Protein AF-A0A7S0SRU9-F1 (afdb_monomer)

Structure (mmCIF, N/CA/C/O backbone):
data_AF-A0A7S0SRU9-F1
#
_entry.id   AF-A0A7S0SRU9-F1
#
loop_
_atom_site.group_PDB
_atom_site.id
_atom_site.type_symbol
_atom_site.label_atom_id
_atom_site.label_alt_id
_atom_site.label_comp_id
_atom_site.label_asym_id
_atom_site.label_entity_id
_atom_site.label_seq_id
_atom_site.pdbx_PDB_ins_code
_atom_site.Cartn_x
_atom_site.Cartn_y
_atom_site.Cartn_z
_atom_site.occupancy
_atom_site.B_iso_or_equiv
_atom_site.auth_seq_id
_atom_site.auth_comp_id
_atom_site.auth_asym_id
_atom_site.auth_atom_id
_atom_site.pdbx_PDB_model_num
ATOM 1 N N . ASN A 1 1 ? -32.291 -2.718 -6.751 1.00 39.50 1 ASN A N 1
ATOM 2 C CA . ASN A 1 1 ? -31.184 -1.977 -6.103 1.00 39.50 1 ASN A CA 1
ATOM 3 C C . ASN A 1 1 ? -30.994 -2.467 -4.678 1.00 39.50 1 ASN A C 1
ATOM 5 O O . ASN A 1 1 ? -31.572 -1.901 -3.759 1.00 39.50 1 ASN A O 1
ATOM 9 N N . LYS A 1 2 ? -30.262 -3.577 -4.497 1.00 42.28 2 LYS A N 1
ATOM 10 C CA . LYS A 1 2 ? -29.943 -4.114 -3.167 1.00 42.28 2 LYS A CA 1
ATOM 11 C C . LYS A 1 2 ? -29.110 -3.067 -2.430 1.00 42.28 2 LYS A C 1
ATOM 13 O O . LYS A 1 2 ? -27.997 -2.770 -2.855 1.00 42.28 2 LYS A O 1
ATOM 18 N N . GLN A 1 3 ? -29.677 -2.486 -1.377 1.00 48.41 3 GLN A N 1
ATOM 19 C CA . GLN A 1 3 ? -28.935 -1.672 -0.425 1.00 48.41 3 GLN A CA 1
ATOM 20 C C . GLN A 1 3 ? -27.746 -2.508 0.049 1.00 48.41 3 GLN A C 1
ATOM 22 O O . GLN A 1 3 ? -27.929 -3.594 0.598 1.00 48.41 3 GLN A O 1
ATOM 27 N N . ILE A 1 4 ? -26.535 -2.036 -0.245 1.00 63.38 4 ILE A N 1
ATOM 28 C CA . ILE A 1 4 ? -25.295 -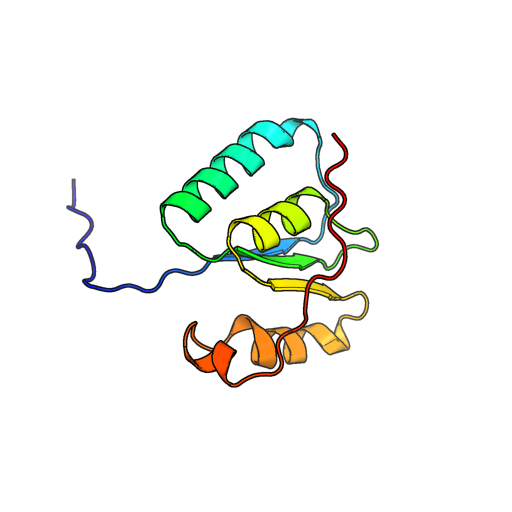2.609 0.269 1.00 63.38 4 ILE A CA 1
ATOM 29 C C . ILE A 1 4 ? -25.444 -2.588 1.789 1.00 63.38 4 ILE A C 1
ATOM 31 O O . ILE A 1 4 ? -25.452 -1.513 2.390 1.00 63.38 4 ILE A O 1
ATOM 35 N N . GLN A 1 5 ? -25.658 -3.759 2.394 1.00 56.12 5 GLN A N 1
ATOM 36 C CA . GLN A 1 5 ? -25.722 -3.906 3.841 1.00 56.12 5 GLN A CA 1
ATOM 37 C C . GLN A 1 5 ? -24.405 -3.367 4.395 1.00 56.12 5 GLN A C 1
ATOM 39 O O . GLN A 1 5 ? -23.346 -3.964 4.202 1.00 56.12 5 GLN A O 1
ATOM 44 N N . ARG A 1 6 ? -24.456 -2.185 5.015 1.00 52.78 6 ARG A N 1
ATOM 45 C CA . ARG A 1 6 ? -23.307 -1.604 5.703 1.00 52.78 6 ARG A CA 1
ATOM 46 C C . ARG A 1 6 ? -22.989 -2.522 6.871 1.00 52.78 6 ARG A C 1
ATOM 48 O O . ARG A 1 6 ? -23.675 -2.471 7.885 1.00 52.78 6 ARG A O 1
ATOM 55 N N . ILE A 1 7 ? -21.978 -3.372 6.705 1.00 63.50 7 ILE A N 1
ATOM 56 C CA . ILE A 1 7 ? -21.432 -4.173 7.798 1.00 63.50 7 ILE A CA 1
ATOM 57 C C . ILE A 1 7 ? -20.920 -3.169 8.840 1.00 63.50 7 ILE A C 1
ATOM 59 O O . ILE A 1 7 ? -20.011 -2.390 8.525 1.00 63.50 7 ILE A O 1
ATOM 63 N N . PRO A 1 8 ? -21.511 -3.110 10.045 1.00 58.25 8 PRO A N 1
ATOM 64 C CA . PRO A 1 8 ? -21.060 -2.169 11.055 1.00 58.25 8 PRO A CA 1
ATOM 65 C C . PRO A 1 8 ? -19.612 -2.516 11.440 1.00 58.25 8 PRO A C 1
ATOM 67 O O . PRO A 1 8 ? -19.308 -3.660 11.765 1.00 58.25 8 PRO A O 1
ATOM 70 N N . ASN A 1 9 ? -18.720 -1.520 11.382 1.00 70.62 9 ASN A N 1
ATOM 71 C CA . ASN A 1 9 ? -17.296 -1.605 11.746 1.00 70.62 9 ASN A CA 1
ATOM 72 C C . ASN A 1 9 ? -16.368 -2.478 10.868 1.00 70.62 9 ASN A C 1
ATOM 74 O O . ASN A 1 9 ? -15.374 -3.010 11.369 1.00 70.62 9 ASN A O 1
ATOM 78 N N . LEU A 1 10 ? -16.596 -2.574 9.551 1.00 77.38 10 LEU A N 1
ATOM 79 C CA . LEU A 1 10 ? -15.594 -3.179 8.658 1.00 77.38 10 LEU A CA 1
ATOM 80 C C . LEU A 1 10 ? -14.303 -2.336 8.611 1.00 77.38 10 LEU A C 1
ATOM 82 O O . LEU A 1 10 ? -14.258 -1.273 7.991 1.00 77.38 10 LEU A O 1
ATOM 86 N N . GLN A 1 11 ? -13.227 -2.843 9.216 1.00 82.69 11 GLN A N 1
ATOM 87 C CA . GLN A 1 11 ? -11.885 -2.280 9.062 1.00 82.69 11 GLN A CA 1
ATOM 88 C C . GLN A 1 11 ? -11.321 -2.676 7.695 1.00 82.69 11 GLN A C 1
ATOM 90 O O . GLN A 1 11 ? -10.733 -3.743 7.536 1.00 82.69 11 GLN A O 1
ATOM 95 N N . SER A 1 12 ? -11.545 -1.817 6.702 1.00 88.50 12 SER A N 1
ATOM 96 C CA . SER A 1 12 ? -11.110 -2.061 5.327 1.00 88.50 12 SER A CA 1
ATOM 97 C C . SER A 1 12 ? -9.630 -1.731 5.141 1.00 88.50 12 SER A C 1
ATOM 99 O O . SER A 1 12 ? -9.116 -0.761 5.704 1.00 88.50 12 SER A O 1
ATOM 101 N N . ARG A 1 13 ? -8.952 -2.532 4.319 1.00 91.25 13 ARG A N 1
ATOM 102 C CA . ARG A 1 13 ? -7.567 -2.325 3.898 1.00 91.25 13 ARG A CA 1
ATOM 103 C C . ARG A 1 13 ? -7.402 -2.790 2.459 1.00 91.25 13 ARG A C 1
ATOM 105 O O . ARG A 1 13 ? -8.036 -3.763 2.056 1.00 91.25 13 ARG A O 1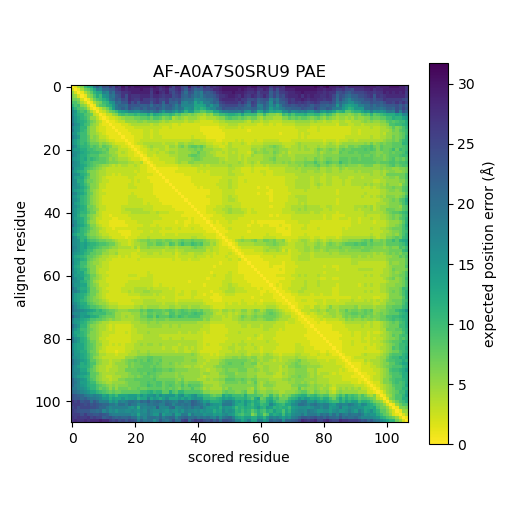
ATOM 112 N N . ILE A 1 14 ? -6.546 -2.108 1.713 1.00 94.44 14 ILE A N 1
ATOM 113 C CA . ILE A 1 14 ? -6.202 -2.458 0.340 1.00 94.44 14 ILE A CA 1
ATOM 114 C C . ILE A 1 14 ? -4.727 -2.852 0.306 1.00 94.44 14 ILE A C 1
ATOM 116 O O . ILE A 1 14 ? -3.883 -2.118 0.809 1.00 94.44 14 ILE A O 1
ATOM 120 N N . LEU A 1 15 ? -4.429 -4.004 -0.292 1.00 94.50 15 LEU A N 1
ATOM 121 C CA . LEU A 1 15 ? -3.077 -4.395 -0.681 1.00 94.50 15 LEU A CA 1
ATOM 122 C C . LEU A 1 15 ? -2.965 -4.279 -2.201 1.00 94.50 15 LEU A C 1
ATOM 124 O O . LEU A 1 15 ? -3.709 -4.940 -2.925 1.00 94.50 15 LEU A O 1
ATOM 128 N N . VAL A 1 16 ? -2.026 -3.468 -2.672 1.00 94.56 16 VAL A N 1
ATOM 129 C CA . VAL A 1 16 ? -1.671 -3.346 -4.084 1.00 94.56 16 VAL A CA 1
ATOM 130 C C . VAL A 1 16 ? -0.380 -4.110 -4.331 1.00 94.56 16 VAL A C 1
ATOM 132 O O . VAL A 1 16 ? 0.646 -3.824 -3.719 1.00 94.56 16 VAL A O 1
ATOM 135 N N . ILE A 1 17 ? -0.422 -5.075 -5.246 1.00 93.69 17 ILE A N 1
ATOM 136 C CA . ILE A 1 17 ? 0.768 -5.783 -5.720 1.00 93.69 17 ILE A CA 1
ATOM 137 C C . ILE A 1 17 ? 1.077 -5.264 -7.117 1.00 93.69 17 ILE A C 1
ATOM 139 O O . ILE A 1 17 ? 0.305 -5.472 -8.052 1.00 93.69 17 ILE A O 1
ATOM 143 N N . GLN A 1 18 ? 2.204 -4.579 -7.256 1.00 92.38 18 GLN A N 1
ATOM 144 C CA . GLN A 1 18 ? 2.611 -3.960 -8.505 1.00 92.38 18 GLN A CA 1
ATOM 145 C C . GLN A 1 18 ? 3.777 -4.725 -9.126 1.00 92.38 18 GLN A C 1
ATOM 147 O O . GLN A 1 18 ? 4.876 -4.778 -8.576 1.00 92.38 18 GLN A O 1
ATOM 152 N N . SER A 1 19 ? 3.541 -5.278 -10.316 1.00 89.88 19 SER A N 1
ATOM 153 C CA . SER A 1 19 ? 4.566 -5.969 -11.109 1.00 89.88 19 SER A CA 1
ATOM 154 C C . SER A 1 19 ? 5.084 -5.146 -12.296 1.00 89.88 19 SER A C 1
ATOM 156 O O . SER A 1 19 ? 6.090 -5.520 -12.890 1.00 89.88 19 SER A O 1
ATOM 158 N N . MET A 1 20 ? 4.414 -4.045 -12.648 1.00 88.00 20 MET A N 1
ATOM 159 C CA . MET A 1 20 ? 4.735 -3.181 -13.794 1.00 88.00 20 MET A CA 1
ATOM 160 C C . MET A 1 20 ? 5.203 -1.798 -13.316 1.00 88.00 20 MET A C 1
ATOM 162 O O . MET A 1 20 ? 4.904 -1.402 -12.195 1.00 88.00 20 MET A O 1
ATOM 166 N N . GLN A 1 21 ? 5.914 -1.044 -14.152 1.00 89.06 21 GLN A N 1
ATOM 167 C CA . GLN A 1 21 ? 6.257 0.359 -13.881 1.00 89.06 21 GLN A CA 1
ATOM 168 C C . GLN A 1 21 ? 5.038 1.298 -13.903 1.00 89.06 21 GLN A C 1
ATOM 170 O O . GLN A 1 21 ? 4.008 0.975 -14.497 1.00 89.06 21 GLN A O 1
ATOM 175 N N . ASP A 1 22 ? 5.179 2.464 -13.268 1.00 87.69 22 ASP A N 1
ATOM 176 C CA . ASP A 1 22 ? 4.152 3.509 -13.249 1.00 87.69 22 ASP A CA 1
ATOM 177 C C . ASP A 1 22 ? 3.923 4.093 -14.654 1.00 87.69 22 ASP A C 1
ATOM 179 O O . ASP A 1 22 ? 4.866 4.307 -15.418 1.00 87.69 22 ASP A O 1
ATOM 183 N N . ILE A 1 23 ? 2.660 4.381 -14.986 1.00 90.62 23 ILE A N 1
ATOM 184 C CA . ILE A 1 23 ? 2.271 5.032 -16.244 1.00 90.62 23 ILE A CA 1
ATOM 185 C C . ILE A 1 23 ? 1.930 6.501 -15.941 1.00 90.62 23 ILE A C 1
ATOM 187 O O . ILE A 1 23 ? 0.955 6.754 -15.229 1.00 90.62 23 ILE A O 1
ATOM 191 N N . PRO A 1 24 ? 2.660 7.490 -16.491 1.00 88.00 24 PRO A N 1
ATOM 192 C CA . PRO A 1 24 ? 2.435 8.905 -16.177 1.00 88.00 24 PRO A CA 1
ATOM 193 C C . PRO A 1 24 ? 0.995 9.376 -16.431 1.00 88.00 24 PRO A C 1
ATOM 195 O O . PRO A 1 24 ? 0.417 10.094 -15.619 1.00 88.00 24 PRO A O 1
ATOM 198 N N . ASN A 1 25 ? 0.363 8.898 -17.507 1.00 93.06 25 ASN A N 1
ATOM 199 C CA . ASN A 1 25 ? -1.003 9.283 -17.878 1.00 93.06 25 ASN A CA 1
ATOM 200 C C . ASN A 1 25 ? -2.057 8.907 -16.825 1.00 93.06 25 ASN A C 1
ATOM 202 O O . ASN A 1 25 ? -3.131 9.505 -16.799 1.00 93.06 25 ASN A O 1
ATOM 206 N N . THR A 1 26 ? -1.781 7.931 -15.953 1.00 89.81 26 THR A N 1
ATOM 207 C CA . THR A 1 26 ? -2.724 7.510 -14.908 1.00 89.81 26 THR A CA 1
ATOM 208 C C . THR A 1 26 ? -2.561 8.282 -13.601 1.00 89.81 26 THR A C 1
ATOM 210 O O . THR A 1 26 ? -3.336 8.046 -12.676 1.00 89.81 26 THR A O 1
ATOM 213 N N . TYR A 1 27 ? -1.606 9.218 -13.514 1.00 90.12 27 TYR A N 1
ATOM 214 C CA . TYR A 1 27 ? -1.279 9.948 -12.285 1.00 90.12 27 TYR A CA 1
ATOM 215 C C . TYR A 1 27 ? -2.510 10.558 -11.604 1.00 90.12 27 TYR A C 1
ATOM 217 O O . TYR A 1 27 ? -2.808 10.223 -10.460 1.00 90.12 27 TYR A O 1
ATOM 225 N N . ASN A 1 28 ? -3.285 11.378 -12.324 1.00 91.69 28 ASN A N 1
ATOM 226 C CA . ASN A 1 28 ? -4.454 12.062 -11.758 1.00 91.69 28 ASN A CA 1
ATOM 227 C C . ASN A 1 28 ? -5.496 11.073 -11.217 1.00 91.69 28 ASN A C 1
ATOM 229 O O . ASN A 1 28 ? -6.066 11.279 -10.148 1.00 91.69 28 ASN A O 1
ATOM 233 N N . SER A 1 29 ? -5.727 9.973 -11.937 1.00 93.81 29 SER A N 1
ATOM 234 C CA . SER A 1 29 ? -6.688 8.949 -11.522 1.00 93.81 29 SER A CA 1
ATOM 235 C C . SER A 1 29 ? -6.216 8.203 -10.271 1.00 93.81 29 SER A C 1
ATOM 237 O O . SER A 1 29 ? -7.003 7.971 -9.350 1.00 93.81 29 S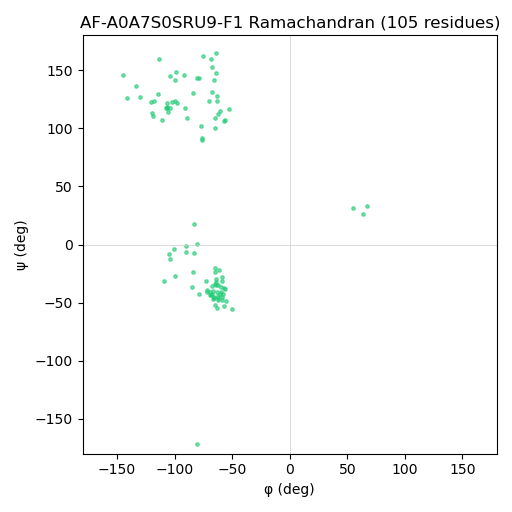ER A O 1
ATOM 239 N N . VAL A 1 30 ? -4.932 7.840 -10.223 1.00 92.94 30 VAL A N 1
ATOM 240 C CA . VAL A 1 30 ? -4.328 7.134 -9.087 1.00 92.94 30 VAL A CA 1
ATOM 241 C C . VAL A 1 30 ? -4.304 8.038 -7.855 1.00 92.94 30 VAL A C 1
ATOM 243 O O . VAL A 1 30 ? -4.777 7.629 -6.798 1.00 92.94 30 VAL A O 1
ATOM 246 N N . MET A 1 31 ? -3.876 9.293 -7.994 1.00 93.75 31 MET A N 1
ATOM 247 C CA . MET A 1 31 ? -3.854 10.258 -6.892 1.00 93.75 31 MET A CA 1
ATOM 248 C C . MET A 1 31 ? -5.246 10.554 -6.336 1.00 93.75 31 MET A C 1
ATOM 250 O O . MET A 1 31 ? -5.436 10.518 -5.122 1.00 93.75 31 MET A O 1
ATOM 254 N N . ASN A 1 32 ? -6.252 10.756 -7.193 1.00 94.81 32 ASN A N 1
ATOM 255 C CA . ASN A 1 32 ? -7.634 10.942 -6.737 1.00 94.81 32 ASN A CA 1
ATOM 256 C C . ASN A 1 32 ? -8.151 9.726 -5.951 1.00 94.81 32 ASN A C 1
ATOM 258 O O . ASN A 1 32 ? -8.864 9.879 -4.954 1.00 94.81 32 ASN A O 1
ATOM 262 N N . SER A 1 33 ? -7.757 8.519 -6.365 1.00 94.94 33 SER A N 1
ATOM 263 C CA . SER A 1 33 ? -8.096 7.278 -5.660 1.00 94.94 33 SER A CA 1
ATOM 264 C C . SER A 1 33 ? -7.400 7.197 -4.297 1.00 94.94 33 SER A C 1
ATOM 266 O O . SER A 1 33 ? -8.044 6.868 -3.301 1.00 94.94 33 SER A O 1
ATOM 268 N N . ILE A 1 34 ? -6.121 7.580 -4.221 1.00 95.19 34 ILE A N 1
ATOM 269 C CA . ILE A 1 34 ? -5.346 7.640 -2.972 1.00 95.19 34 ILE A CA 1
ATOM 270 C C . ILE A 1 34 ? -5.962 8.646 -1.994 1.00 95.19 34 ILE A C 1
ATOM 272 O O . ILE A 1 34 ? -6.190 8.311 -0.833 1.00 95.19 34 ILE A O 1
ATOM 276 N N . PHE A 1 35 ? -6.298 9.855 -2.451 1.00 95.12 35 PHE A N 1
ATOM 277 C CA . PHE A 1 35 ? -6.931 10.867 -1.599 1.00 95.12 35 PHE A CA 1
ATOM 278 C C . PHE A 1 35 ? -8.315 10.435 -1.110 1.00 95.12 35 PHE A C 1
ATOM 280 O O . PHE A 1 35 ? -8.697 10.723 0.027 1.00 95.12 35 PHE A O 1
ATOM 287 N N . SER A 1 36 ? -9.061 9.706 -1.939 1.00 95.56 36 SER A N 1
ATOM 288 C CA . SER A 1 36 ? -10.341 9.123 -1.536 1.00 95.56 36 SER A CA 1
ATOM 289 C C . SER A 1 36 ? -10.147 8.061 -0.451 1.00 95.56 36 SER A C 1
ATOM 291 O O . SER A 1 36 ? -10.816 8.116 0.581 1.00 95.56 36 SER A O 1
ATOM 293 N N . ALA A 1 37 ? -9.178 7.155 -0.623 1.00 94.69 37 ALA A N 1
ATOM 294 C CA . ALA A 1 37 ? -8.831 6.148 0.380 1.00 94.69 37 ALA A CA 1
ATOM 295 C C . ALA A 1 37 ? -8.378 6.787 1.705 1.00 94.69 37 ALA A C 1
ATOM 297 O O . ALA A 1 37 ? -8.848 6.389 2.772 1.00 94.69 37 ALA A O 1
ATOM 298 N N . GLN A 1 38 ? -7.556 7.839 1.639 1.00 94.69 38 GLN A N 1
ATOM 299 C CA . GLN A 1 38 ? -7.120 8.611 2.803 1.00 94.69 38 GLN A CA 1
ATOM 300 C C . GLN A 1 38 ? -8.309 9.218 3.561 1.00 94.69 38 GLN A C 1
ATOM 302 O O . GLN A 1 38 ? -8.397 9.078 4.781 1.00 94.69 38 GLN A O 1
ATOM 307 N N . ARG A 1 39 ? -9.254 9.857 2.853 1.00 93.56 39 ARG A N 1
ATOM 308 C CA . ARG A 1 39 ? -10.476 10.420 3.459 1.00 93.56 39 ARG A CA 1
ATOM 309 C C . ARG A 1 39 ? -11.355 9.351 4.103 1.00 93.56 39 ARG A C 1
ATOM 311 O O . ARG A 1 39 ? -11.960 9.606 5.138 1.00 9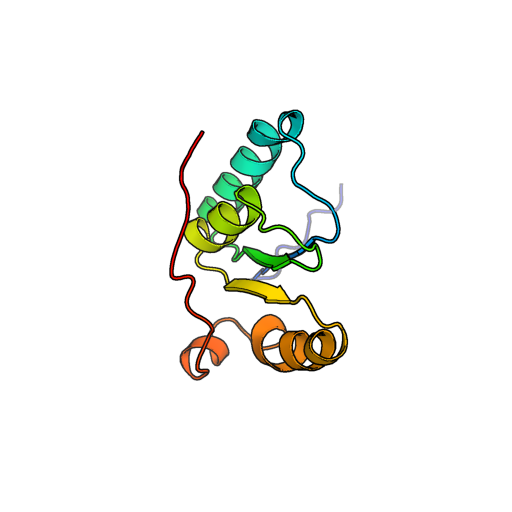3.56 39 ARG A O 1
ATOM 318 N N . MET A 1 40 ? -11.403 8.161 3.511 1.00 91.62 40 MET A N 1
ATOM 319 C CA . MET A 1 40 ? -12.138 7.010 4.040 1.00 91.62 40 MET A CA 1
ATOM 320 C C . MET A 1 40 ? -11.380 6.255 5.142 1.00 91.62 40 MET A C 1
ATOM 322 O O . MET A 1 40 ? -11.898 5.263 5.650 1.00 91.62 40 MET A O 1
ATOM 326 N N . GLN A 1 41 ? -10.173 6.702 5.512 1.00 90.81 41 GLN A N 1
ATOM 327 C CA . GLN A 1 41 ? -9.295 6.038 6.482 1.00 90.81 41 GLN A CA 1
ATOM 328 C C . GLN A 1 41 ? -8.993 4.573 6.119 1.00 90.81 41 GLN A C 1
ATOM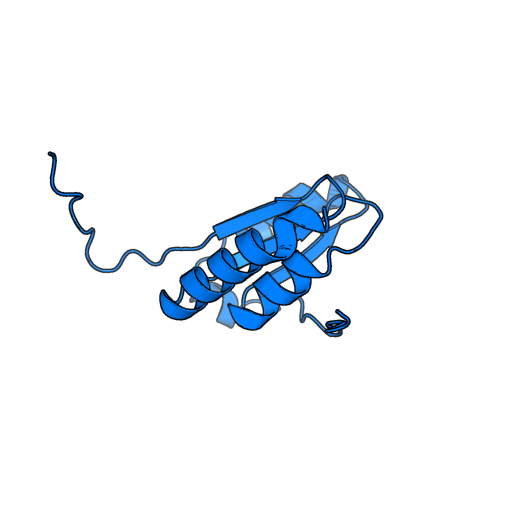 330 O O . GLN A 1 41 ? -8.791 3.726 6.990 1.00 90.81 41 GLN A O 1
ATOM 335 N N . VAL A 1 42 ? -8.953 4.275 4.818 1.00 92.56 42 VAL A N 1
ATOM 336 C CA . VAL A 1 42 ? -8.572 2.966 4.290 1.00 92.56 42 VAL A CA 1
ATOM 337 C C . VAL A 1 42 ? -7.070 2.974 4.041 1.00 92.56 42 VAL A C 1
ATOM 339 O O . VAL A 1 42 ? -6.567 3.745 3.226 1.00 92.56 42 VAL A O 1
ATOM 342 N N . LEU A 1 43 ? -6.360 2.103 4.753 1.00 92.12 43 LEU A N 1
ATOM 343 C CA . LEU A 1 43 ? -4.925 1.892 4.579 1.00 92.12 43 LEU A CA 1
ATOM 344 C C . LEU A 1 43 ? -4.665 1.253 3.210 1.00 92.12 43 LEU A C 1
ATOM 346 O O . LEU A 1 43 ? -5.305 0.253 2.868 1.00 92.12 43 LEU A O 1
ATOM 350 N N . VAL A 1 44 ? -3.721 1.814 2.458 1.00 94.62 44 VAL A N 1
ATOM 351 C CA . VAL A 1 44 ? -3.233 1.251 1.198 1.00 94.62 44 VAL A CA 1
ATOM 352 C C . VAL A 1 44 ? -1.810 0.777 1.427 1.00 94.62 44 VAL A C 1
ATOM 354 O O . VAL A 1 44 ? -0.894 1.581 1.568 1.00 94.62 44 VAL A O 1
ATOM 357 N N . ASP A 1 45 ? -1.631 -0.536 1.492 1.00 93.94 45 ASP A N 1
ATOM 358 C CA . ASP A 1 45 ? -0.303 -1.124 1.478 1.00 93.94 45 ASP A CA 1
ATOM 359 C C . ASP A 1 45 ? 0.109 -1.461 0.049 1.00 93.94 45 ASP A C 1
ATOM 361 O O . ASP A 1 45 ? -0.710 -1.887 -0.766 1.00 93.94 45 ASP A O 1
ATOM 365 N N . SER A 1 46 ? 1.398 -1.329 -0.228 1.00 93.75 46 SER A N 1
ATOM 366 C CA . SER A 1 46 ? 1.964 -1.461 -1.558 1.00 93.75 46 SER A CA 1
ATOM 367 C C . SER A 1 46 ? 3.155 -2.401 -1.537 1.00 93.75 46 SER A C 1
ATOM 369 O O . SER A 1 46 ? 4.112 -2.206 -0.782 1.00 93.75 46 SER A O 1
ATOM 371 N N . LEU A 1 47 ? 3.105 -3.396 -2.412 1.00 93.56 47 LEU A N 1
ATOM 372 C CA . LEU A 1 47 ? 4.152 -4.376 -2.607 1.00 93.56 47 LEU A CA 1
ATOM 373 C C . LEU A 1 47 ? 4.657 -4.309 -4.047 1.00 93.56 47 LEU A C 1
ATOM 375 O O . LEU A 1 47 ? 3.933 -4.642 -4.986 1.00 93.56 47 LEU A O 1
ATOM 379 N N . ILE A 1 48 ? 5.907 -3.890 -4.218 1.00 93.38 48 ILE A N 1
ATOM 380 C CA . ILE A 1 48 ? 6.533 -3.734 -5.530 1.00 93.38 48 ILE A CA 1
ATOM 381 C C . ILE A 1 48 ? 7.376 -4.967 -5.839 1.00 93.38 48 ILE A C 1
ATOM 383 O O . ILE A 1 48 ? 8.296 -5.292 -5.089 1.00 93.38 48 ILE A O 1
ATOM 387 N N . LEU A 1 49 ? 7.061 -5.626 -6.954 1.00 91.56 49 LEU A N 1
ATOM 388 C CA . LEU A 1 49 ? 7.783 -6.788 -7.491 1.00 91.56 49 LEU A CA 1
ATOM 389 C C . LEU A 1 49 ? 8.656 -6.429 -8.705 1.00 91.56 49 LEU A C 1
ATOM 391 O O . LEU A 1 49 ? 9.409 -7.258 -9.209 1.00 91.56 49 LEU A O 1
ATOM 395 N N . ASN A 1 50 ? 8.535 -5.201 -9.211 1.00 87.38 50 ASN A N 1
ATOM 396 C CA . ASN A 1 50 ? 9.347 -4.712 -10.320 1.00 87.38 50 ASN A CA 1
ATOM 397 C C . ASN A 1 50 ? 10.779 -4.387 -9.853 1.00 87.38 50 ASN A C 1
ATOM 399 O O . ASN A 1 50 ? 11.015 -4.165 -8.673 1.00 87.38 50 ASN A O 1
ATOM 403 N N . LYS A 1 51 ? 11.743 -4.280 -10.774 1.00 84.25 51 LYS A N 1
ATOM 404 C CA . LYS A 1 51 ? 13.109 -3.812 -10.477 1.00 84.25 51 LYS A CA 1
ATOM 405 C C . LYS A 1 51 ? 13.151 -2.357 -10.003 1.00 84.25 51 LYS A C 1
ATOM 407 O O . LYS A 1 51 ? 14.037 -1.991 -9.238 1.00 84.25 51 LYS A O 1
ATOM 412 N N . HIS A 1 52 ? 12.207 -1.538 -10.462 1.00 86.69 52 HIS A N 1
ATOM 413 C CA . HIS A 1 52 ? 12.133 -0.114 -10.148 1.00 86.69 52 HIS A CA 1
ATOM 414 C C . HIS A 1 52 ? 11.125 0.167 -9.033 1.00 86.69 52 HIS A C 1
ATOM 416 O O . HIS A 1 52 ? 10.097 -0.504 -8.934 1.00 86.69 52 HIS A O 1
ATOM 422 N N . ASN A 1 53 ? 11.409 1.197 -8.234 1.00 87.38 53 ASN A N 1
ATOM 423 C CA . ASN A 1 53 ? 10.461 1.744 -7.268 1.00 87.38 53 ASN A CA 1
ATOM 424 C C . ASN A 1 53 ? 9.273 2.411 -7.974 1.00 87.38 53 ASN A C 1
ATOM 426 O O . ASN A 1 53 ? 9.417 2.915 -9.088 1.00 87.38 53 ASN A O 1
ATOM 430 N N . SER A 1 54 ? 8.123 2.443 -7.301 1.00 89.44 54 SER A N 1
ATOM 431 C CA . SER A 1 54 ? 6.946 3.192 -7.751 1.00 89.44 54 SER A CA 1
ATOM 432 C C . SER A 1 54 ? 6.766 4.433 -6.889 1.00 89.44 54 SER A C 1
ATOM 434 O O . SER A 1 54 ? 6.518 4.329 -5.685 1.00 89.44 54 SER A O 1
ATOM 436 N N . ASN A 1 55 ? 6.851 5.610 -7.507 1.00 89.31 55 ASN A N 1
ATOM 437 C CA . ASN A 1 55 ? 6.625 6.877 -6.811 1.00 89.31 55 ASN A CA 1
ATOM 438 C C . ASN A 1 55 ? 5.154 7.000 -6.402 1.00 89.31 55 ASN A C 1
ATOM 440 O O . ASN A 1 55 ? 4.844 7.509 -5.324 1.00 89.31 55 ASN A O 1
ATOM 444 N N . PHE A 1 56 ? 4.239 6.488 -7.232 1.00 90.69 56 PHE A N 1
ATOM 445 C CA . PHE A 1 56 ? 2.805 6.554 -6.952 1.00 90.69 56 PHE A CA 1
ATOM 446 C C . PHE A 1 56 ? 2.454 5.719 -5.727 1.00 90.69 56 PHE A C 1
ATOM 448 O O . PHE A 1 56 ? 1.741 6.185 -4.840 1.00 90.69 56 PHE A O 1
ATOM 455 N N . MET A 1 57 ? 2.986 4.500 -5.643 1.00 91.94 57 MET A N 1
ATOM 456 C CA . MET A 1 57 ? 2.731 3.619 -4.509 1.00 91.94 57 MET A CA 1
ATOM 457 C C . MET A 1 57 ? 3.458 4.067 -3.246 1.00 91.94 57 MET A C 1
ATOM 459 O O . MET A 1 57 ? 2.919 3.918 -2.151 1.00 91.94 57 MET A O 1
ATOM 463 N N . GLN A 1 58 ? 4.634 4.687 -3.375 1.00 91.25 58 GLN A N 1
ATOM 464 C CA . GLN A 1 58 ? 5.274 5.340 -2.237 1.00 91.25 58 GLN A CA 1
ATOM 465 C C . GLN A 1 58 ? 4.377 6.435 -1.644 1.00 91.25 58 GLN A C 1
ATOM 467 O O . GLN A 1 58 ? 4.201 6.483 -0.425 1.00 91.25 58 GLN A O 1
ATOM 472 N N . GLN A 1 59 ? 3.776 7.279 -2.487 1.00 90.38 59 GLN A N 1
ATOM 473 C CA . GLN A 1 59 ? 2.832 8.307 -2.043 1.00 90.38 59 GLN A CA 1
ATOM 474 C C . GLN A 1 59 ? 1.542 7.695 -1.479 1.00 90.38 59 GLN A C 1
ATOM 476 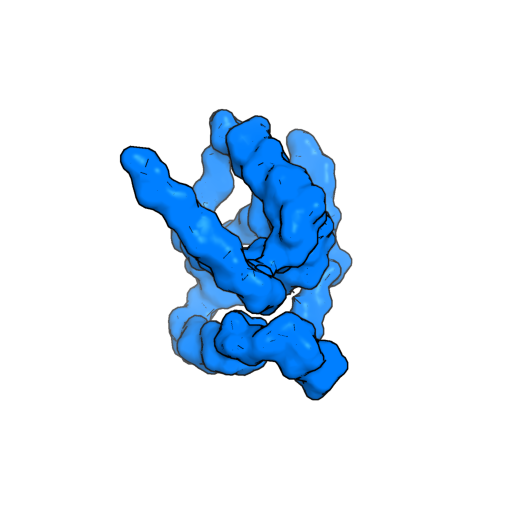O O . GLN A 1 59 ? 1.054 8.159 -0.449 1.00 90.38 59 GLN A O 1
ATOM 481 N N . ALA A 1 60 ? 1.020 6.630 -2.099 1.00 92.38 60 ALA A N 1
ATOM 482 C CA . ALA A 1 60 ? -0.170 5.917 -1.635 1.00 92.38 60 ALA A CA 1
ATOM 483 C C . ALA A 1 60 ? -0.005 5.397 -0.204 1.00 92.38 60 ALA A C 1
ATOM 485 O O . ALA A 1 60 ? -0.818 5.704 0.675 1.00 92.38 60 ALA A O 1
ATOM 486 N N . SER A 1 61 ? 1.078 4.656 0.038 1.00 92.00 61 SER A N 1
ATOM 487 C CA . SER A 1 61 ? 1.392 4.099 1.351 1.00 92.00 61 SER A CA 1
ATOM 488 C C . SER A 1 61 ? 1.638 5.202 2.376 1.00 92.00 61 SER A C 1
ATOM 490 O O . SER A 1 61 ? 1.098 5.141 3.478 1.00 92.00 61 SER A O 1
ATOM 492 N N . PHE A 1 62 ? 2.344 6.274 2.011 1.00 90.88 62 PHE A N 1
ATOM 493 C CA . PHE A 1 62 ? 2.589 7.380 2.934 1.00 90.88 62 PHE A CA 1
ATOM 494 C C . PHE A 1 62 ? 1.316 8.133 3.338 1.00 90.88 62 PHE A C 1
ATOM 496 O O . PHE A 1 62 ? 1.039 8.290 4.528 1.00 90.88 62 PHE A O 1
ATOM 503 N N . LEU A 1 63 ? 0.517 8.581 2.363 1.00 91.81 63 LEU A N 1
ATOM 504 C CA . LEU A 1 63 ? -0.678 9.395 2.613 1.00 91.81 63 LEU A CA 1
ATOM 505 C C . LEU A 1 63 ? -1.743 8.629 3.400 1.00 91.81 63 LEU A C 1
ATOM 507 O O . LEU A 1 63 ? -2.444 9.210 4.231 1.00 91.81 63 LEU A O 1
ATOM 511 N N . THR A 1 64 ? -1.849 7.322 3.164 1.00 91.94 64 THR A N 1
ATOM 512 C CA . THR A 1 64 ? -2.809 6.459 3.862 1.00 91.94 64 THR A CA 1
ATOM 513 C C . THR A 1 64 ? -2.255 5.846 5.147 1.00 91.94 64 THR A C 1
ATOM 515 O O . THR A 1 64 ? -3.031 5.261 5.899 1.00 91.94 64 THR A O 1
ATOM 518 N N . LYS A 1 65 ? -0.957 6.028 5.445 1.00 89.50 65 LYS A N 1
ATOM 519 C CA . LYS A 1 65 ? -0.208 5.381 6.543 1.00 89.50 65 LYS A CA 1
ATOM 520 C C . LYS A 1 65 ? -0.101 3.854 6.413 1.00 89.50 65 LYS A C 1
ATOM 522 O O . LYS A 1 65 ? -0.003 3.148 7.418 1.00 89.50 65 LYS A O 1
ATOM 527 N N . GLY A 1 66 ? -0.169 3.348 5.186 1.00 90.69 66 GLY A N 1
ATOM 528 C CA . GLY A 1 66 ? 0.095 1.954 4.862 1.00 90.69 66 GLY A CA 1
ATOM 529 C C . GLY A 1 66 ? 1.588 1.642 4.763 1.00 90.69 66 GLY A C 1
ATOM 530 O O . GLY A 1 66 ? 2.454 2.451 5.094 1.00 90.69 66 GLY A O 1
ATOM 531 N N . ILE A 1 67 ? 1.885 0.430 4.310 1.00 91.50 67 ILE A N 1
ATOM 532 C CA . ILE A 1 67 ? 3.250 -0.085 4.163 1.00 91.50 67 ILE A CA 1
ATOM 533 C C . ILE A 1 67 ? 3.691 0.040 2.711 1.00 91.50 67 ILE A C 1
ATOM 535 O O . ILE A 1 67 ? 2.901 -0.214 1.807 1.00 91.50 67 ILE A O 1
ATOM 539 N N . TYR A 1 68 ? 4.952 0.383 2.475 1.00 92.56 68 TYR A N 1
ATOM 540 C CA . TYR A 1 68 ? 5.591 0.236 1.170 1.00 92.56 68 TYR A CA 1
ATOM 541 C C . TYR A 1 68 ? 6.757 -0.738 1.304 1.00 92.56 68 TYR A C 1
ATOM 543 O O . TYR A 1 68 ? 7.660 -0.512 2.112 1.00 92.56 68 TYR A O 1
ATOM 551 N N . GLN A 1 69 ? 6.754 -1.807 0.511 1.00 91.31 69 GLN A N 1
ATOM 552 C CA . GLN A 1 69 ? 7.858 -2.757 0.468 1.00 91.31 69 GLN A CA 1
ATOM 553 C C . GLN A 1 69 ? 8.238 -3.076 -0.972 1.00 91.31 69 GLN A C 1
ATOM 555 O O . GLN A 1 69 ? 7.387 -3.332 -1.823 1.00 91.31 69 GLN A O 1
ATOM 560 N N . HIS A 1 70 ? 9.541 -3.102 -1.223 1.00 91.31 70 HIS A N 1
ATOM 561 C CA . HIS A 1 70 ? 10.118 -3.521 -2.490 1.00 91.31 70 HIS A CA 1
ATOM 562 C C . HIS A 1 70 ? 10.759 -4.895 -2.307 1.00 91.31 70 HIS A C 1
ATOM 564 O O . HIS A 1 70 ? 11.654 -5.050 -1.477 1.00 91.31 70 HIS A O 1
ATOM 570 N N . ILE A 1 71 ? 10.265 -5.900 -3.032 1.00 88.38 71 ILE A N 1
ATOM 571 C CA . ILE A 1 71 ? 10.771 -7.273 -2.972 1.00 88.38 71 ILE A CA 1
ATOM 572 C C . ILE A 1 71 ? 11.298 -7.652 -4.349 1.00 88.38 71 ILE A C 1
ATOM 574 O O . ILE A 1 71 ? 10.532 -7.840 -5.289 1.00 88.38 71 ILE A O 1
ATOM 578 N N . ILE A 1 72 ? 12.619 -7.785 -4.443 1.00 83.56 72 ILE A N 1
ATOM 579 C CA . ILE A 1 72 ? 13.310 -8.177 -5.677 1.00 83.56 72 ILE A CA 1
ATOM 580 C C . ILE A 1 72 ? 13.339 -9.705 -5.813 1.00 83.56 72 ILE A C 1
ATOM 582 O O . ILE A 1 72 ? 13.209 -10.237 -6.913 1.00 83.56 72 ILE A O 1
ATOM 586 N N . GLU A 1 73 ? 13.487 -10.421 -4.697 1.00 88.19 73 GLU A N 1
ATOM 587 C CA . GLU A 1 73 ? 13.596 -11.878 -4.702 1.00 88.19 73 GLU A CA 1
ATOM 588 C C . GLU A 1 73 ? 12.261 -12.551 -4.345 1.00 88.19 73 GLU A C 1
ATOM 590 O O . GLU A 1 73 ? 11.735 -12.334 -3.248 1.00 88.19 73 GLU A O 1
ATOM 595 N N . PRO A 1 74 ? 11.725 -13.431 -5.210 1.00 85.62 74 PRO A N 1
ATOM 596 C CA . PRO A 1 74 ? 10.411 -14.042 -5.009 1.00 85.62 74 PRO A CA 1
ATOM 597 C C . PRO A 1 74 ? 10.352 -14.956 -3.780 1.00 85.62 74 PRO A C 1
ATOM 599 O O . PRO A 1 74 ? 9.277 -15.144 -3.215 1.00 85.62 74 PRO A O 1
ATOM 602 N N . ILE A 1 75 ? 11.490 -15.485 -3.319 1.00 91.31 75 ILE A N 1
ATOM 603 C CA . ILE A 1 75 ? 11.561 -16.317 -2.109 1.00 91.31 75 ILE A CA 1
ATOM 604 C C . ILE A 1 75 ? 11.054 -15.569 -0.862 1.00 91.31 75 ILE A C 1
ATOM 606 O O . ILE A 1 75 ? 10.422 -16.164 0.008 1.00 91.31 75 ILE A O 1
ATOM 610 N N . HIS A 1 76 ? 11.232 -14.245 -0.809 1.00 90.31 76 HIS A N 1
ATOM 611 C CA . HIS A 1 76 ? 10.792 -13.403 0.306 1.00 90.31 76 HIS A CA 1
ATOM 612 C C . HIS A 1 76 ? 9.315 -12.987 0.224 1.00 90.31 76 HIS A C 1
ATOM 614 O O . HIS A 1 76 ? 8.786 -12.399 1.174 1.00 90.31 76 HIS A O 1
ATOM 620 N N . LEU A 1 77 ? 8.634 -13.284 -0.889 1.00 91.69 77 LEU A N 1
ATOM 621 C CA . LEU A 1 77 ? 7.261 -12.850 -1.142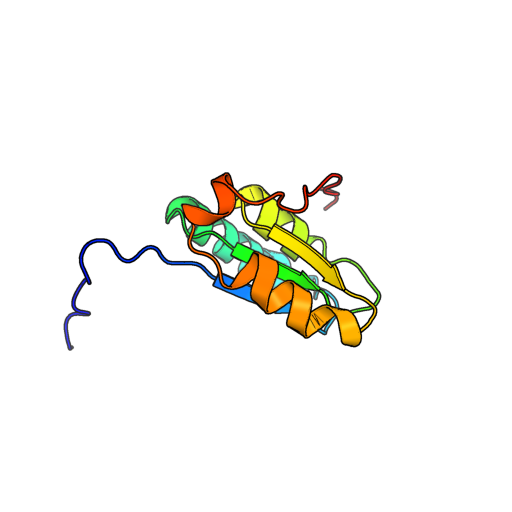 1.00 91.69 77 LEU A CA 1
ATOM 622 C C . LEU A 1 77 ? 6.287 -13.437 -0.120 1.00 91.69 77 LEU A C 1
ATOM 624 O O . LEU A 1 77 ? 5.573 -12.695 0.554 1.00 91.69 77 LEU A O 1
ATOM 628 N N . LEU A 1 78 ? 6.287 -14.764 0.024 1.00 93.06 78 LEU A N 1
ATOM 629 C CA . LEU A 1 78 ? 5.363 -15.461 0.919 1.00 93.06 78 LEU A CA 1
ATOM 630 C C . LEU A 1 78 ? 5.577 -15.037 2.375 1.00 93.06 78 LEU A C 1
ATOM 632 O O . LEU A 1 78 ? 4.618 -14.703 3.070 1.00 93.06 78 LEU A O 1
ATOM 636 N N . GLN A 1 79 ? 6.837 -14.993 2.813 1.00 92.62 79 GLN A N 1
ATOM 637 C CA . GLN A 1 79 ? 7.186 -14.553 4.160 1.00 92.62 79 GLN A CA 1
ATOM 638 C C . GLN A 1 79 ? 6.684 -13.130 4.429 1.00 92.62 79 GLN A C 1
ATOM 640 O O . GLN A 1 79 ? 6.121 -12.871 5.492 1.00 92.62 79 GLN A O 1
ATOM 645 N N . SER A 1 80 ? 6.839 -12.217 3.467 1.00 91.62 80 SER A N 1
ATOM 646 C CA . SER A 1 80 ? 6.403 -10.828 3.628 1.00 91.62 80 SER A CA 1
ATOM 647 C C . SER A 1 80 ? 4.881 -10.710 3.668 1.00 91.62 80 SER A C 1
ATOM 649 O O . SER A 1 80 ? 4.353 -10.030 4.548 1.00 91.62 80 SER A O 1
ATOM 651 N N . LEU A 1 81 ? 4.168 -11.418 2.782 1.00 92.56 81 LEU A N 1
ATOM 652 C CA . LEU A 1 81 ? 2.700 -11.478 2.761 1.00 92.56 81 LEU A CA 1
ATOM 653 C C . LEU A 1 81 ? 2.130 -11.938 4.107 1.00 92.56 81 LEU A C 1
ATOM 655 O O . LEU A 1 81 ? 1.259 -11.271 4.669 1.00 92.56 81 LEU A O 1
ATOM 659 N N . LEU A 1 82 ? 2.666 -13.030 4.653 1.00 92.81 82 LEU A N 1
ATOM 660 C CA . LEU A 1 82 ? 2.221 -13.581 5.932 1.00 92.81 82 LEU A CA 1
ATOM 661 C C . LEU A 1 82 ? 2.587 -12.680 7.119 1.00 92.81 82 LEU A C 1
ATOM 663 O O . LEU A 1 82 ? 1.770 -12.493 8.018 1.00 92.81 82 LEU A O 1
ATOM 667 N N . THR A 1 83 ? 3.785 -12.095 7.119 1.00 91.25 83 THR A N 1
ATOM 668 C CA . THR A 1 83 ? 4.291 -11.327 8.268 1.00 91.25 83 THR A CA 1
ATOM 669 C C . THR A 1 83 ? 3.702 -9.919 8.349 1.00 91.25 83 THR A C 1
ATOM 671 O O . THR A 1 83 ? 3.348 -9.470 9.436 1.00 91.25 83 THR A O 1
ATOM 674 N N . TYR A 1 84 ? 3.581 -9.204 7.227 1.00 90.88 84 TYR A N 1
ATOM 675 C CA . TYR A 1 84 ? 3.249 -7.771 7.234 1.00 90.88 84 TYR A CA 1
ATOM 676 C C . TYR A 1 84 ? 1.841 -7.452 6.716 1.00 90.88 84 TYR A C 1
ATOM 678 O O . TYR A 1 84 ? 1.203 -6.501 7.187 1.00 90.88 84 TYR A O 1
ATOM 686 N N . TYR A 1 85 ? 1.322 -8.242 5.773 1.00 91.31 85 TYR A N 1
ATOM 687 C CA . TYR A 1 85 ? 0.073 -7.920 5.074 1.00 91.31 85 TYR A CA 1
ATOM 688 C C . TYR A 1 85 ? -1.149 -8.673 5.614 1.00 91.31 85 TYR A C 1
ATOM 690 O O . TYR A 1 85 ? -2.253 -8.131 5.574 1.00 91.31 85 TYR A O 1
ATOM 698 N N . LEU A 1 86 ? -0.953 -9.858 6.199 1.00 90.62 86 LEU A N 1
ATOM 699 C CA . LEU A 1 86 ? -2.008 -10.640 6.852 1.00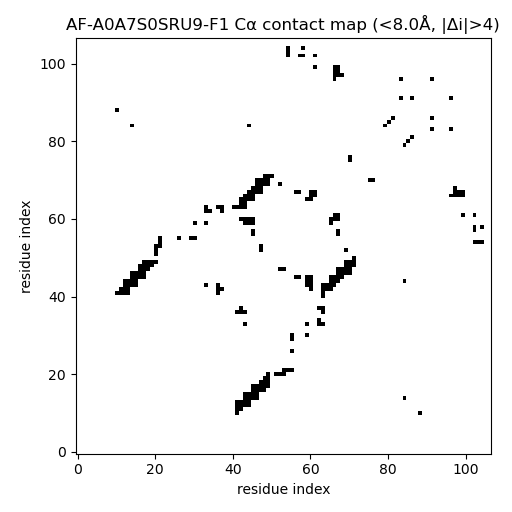 90.62 86 LEU A CA 1
ATOM 700 C C . LEU A 1 86 ? -2.501 -10.064 8.203 1.00 90.62 86 LEU A C 1
ATOM 702 O O . LEU A 1 86 ? -3.709 -10.103 8.449 1.00 90.62 86 LEU A O 1
ATOM 706 N N . PRO A 1 87 ? -1.644 -9.515 9.094 1.00 89.12 87 PRO A N 1
ATOM 707 C CA . PRO A 1 87 ? -2.090 -9.053 10.409 1.00 89.12 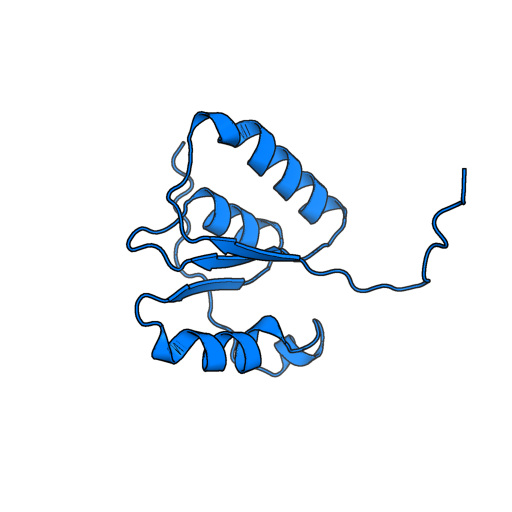87 PRO A CA 1
ATOM 708 C C . PRO A 1 87 ? -3.092 -7.893 10.349 1.00 89.12 87 PRO A C 1
ATOM 710 O O . PRO A 1 87 ? -3.006 -7.005 9.495 1.00 89.12 87 PRO A O 1
ATOM 713 N N . SER A 1 88 ? -4.012 -7.848 11.319 1.00 87.44 88 SER A N 1
ATOM 714 C CA . SER A 1 88 ? -5.004 -6.769 11.457 1.00 87.44 88 SER A CA 1
ATOM 715 C C . SER A 1 88 ? -4.361 -5.403 11.749 1.00 87.44 88 SER A C 1
ATOM 717 O O . SER A 1 88 ? -3.198 -5.325 12.148 1.00 87.44 88 SER A O 1
ATOM 719 N N . ASN A 1 89 ? -5.113 -4.303 11.582 1.00 83.69 89 ASN A N 1
ATOM 720 C CA . ASN A 1 89 ? -4.598 -2.943 11.826 1.00 83.69 89 ASN A CA 1
ATOM 721 C C . ASN A 1 89 ? -4.071 -2.788 13.259 1.00 83.69 89 ASN A C 1
ATOM 723 O O . ASN A 1 89 ? -3.054 -2.140 13.477 1.00 83.69 89 ASN A O 1
ATOM 727 N N . LYS A 1 90 ? -4.748 -3.416 14.228 1.00 85.81 90 LYS A N 1
ATOM 728 C CA . LYS A 1 90 ? -4.365 -3.372 15.643 1.00 85.81 90 LYS A CA 1
ATOM 729 C C . LYS A 1 90 ? -3.109 -4.197 15.912 1.00 85.81 90 LYS A C 1
ATOM 731 O O . LYS A 1 90 ? -2.236 -3.753 16.644 1.00 85.81 90 LYS A O 1
ATOM 736 N N . THR A 1 91 ? -3.002 -5.374 15.294 1.00 87.62 91 THR A N 1
ATOM 737 C CA . THR A 1 91 ? -1.864 -6.287 15.486 1.00 87.62 91 THR A CA 1
ATOM 738 C C . THR A 1 91 ? -0.550 -5.675 14.993 1.00 87.62 91 THR A C 1
ATOM 740 O O . THR A 1 91 ? 0.488 -5.902 15.603 1.00 87.62 91 THR A O 1
ATOM 743 N N . ARG A 1 92 ? -0.590 -4.836 13.948 1.00 86.56 92 ARG A N 1
ATOM 744 C CA . ARG A 1 92 ? 0.596 -4.139 13.415 1.00 86.56 92 ARG A CA 1
ATOM 745 C C . ARG A 1 92 ? 1.309 -3.250 14.431 1.00 86.56 92 ARG A C 1
ATOM 747 O O . ARG A 1 92 ? 2.513 -3.085 14.316 1.00 86.56 92 ARG A O 1
ATOM 754 N N . LEU A 1 93 ? 0.597 -2.715 15.425 1.00 85.00 93 LEU A N 1
ATOM 755 C CA . LEU A 1 93 ? 1.195 -1.882 16.476 1.00 85.00 93 LEU A CA 1
ATOM 756 C C . LEU A 1 93 ? 2.176 -2.661 17.364 1.00 85.00 93 LEU A C 1
ATOM 758 O O . LEU A 1 93 ? 3.019 -2.058 18.017 1.00 85.00 93 LEU A O 1
ATOM 762 N N . PHE A 1 94 ? 2.064 -3.990 17.379 1.00 89.38 94 PHE A N 1
ATOM 763 C CA . PHE A 1 94 ? 2.921 -4.885 18.153 1.00 89.38 94 PHE A CA 1
ATOM 764 C C . PHE A 1 94 ? 4.013 -5.544 17.300 1.00 89.38 94 PHE A C 1
ATOM 766 O O . PHE A 1 94 ? 4.834 -6.290 17.827 1.00 89.38 94 PHE A O 1
ATOM 773 N N . LEU A 1 95 ? 4.014 -5.302 15.987 1.00 86.75 95 LEU A N 1
ATOM 774 C CA . LEU A 1 95 ? 4.983 -5.860 15.051 1.00 86.75 95 LEU A CA 1
ATOM 775 C C . LEU A 1 95 ? 6.005 -4.791 14.668 1.00 86.75 95 LEU A C 1
ATOM 777 O O . LEU A 1 95 ? 5.673 -3.616 14.523 1.00 86.75 95 LEU A O 1
ATOM 781 N N . ASN A 1 96 ? 7.254 -5.204 14.455 1.00 84.50 96 ASN A N 1
ATOM 782 C CA . ASN A 1 96 ? 8.269 -4.311 13.910 1.00 84.50 96 ASN A CA 1
ATOM 783 C C . ASN A 1 96 ? 8.033 -4.135 12.403 1.00 84.50 96 ASN A C 1
ATOM 785 O O . ASN A 1 96 ? 8.501 -4.932 11.586 1.00 84.50 96 ASN A O 1
ATOM 789 N N . MET A 1 97 ? 7.231 -3.132 12.053 1.00 85.00 97 MET A N 1
ATOM 790 C CA . MET A 1 97 ? 6.830 -2.867 10.675 1.00 85.00 97 MET A CA 1
ATOM 791 C C . MET A 1 97 ? 7.947 -2.150 9.902 1.00 85.00 97 MET A C 1
ATOM 793 O O . MET A 1 97 ? 8.615 -1.278 10.461 1.00 85.00 97 MET A O 1
ATOM 797 N N . PRO A 1 98 ? 8.144 -2.461 8.607 1.00 81.00 98 PRO A N 1
ATOM 798 C CA . PRO A 1 98 ? 9.114 -1.750 7.786 1.00 81.00 98 PRO A CA 1
ATOM 799 C C . PRO A 1 98 ? 8.709 -0.276 7.653 1.00 81.00 98 PRO A C 1
ATOM 801 O O . PRO A 1 98 ? 7.603 0.048 7.219 1.00 81.00 98 PRO A O 1
ATOM 804 N N . LEU A 1 99 ? 9.614 0.623 8.047 1.00 68.06 99 LEU A N 1
ATOM 805 C CA . LEU A 1 99 ? 9.421 2.067 7.946 1.00 68.06 99 LEU A CA 1
ATOM 806 C C . LEU A 1 99 ? 9.801 2.554 6.547 1.00 68.06 99 LEU A C 1
ATOM 808 O O . LEU A 1 99 ? 10.904 2.293 6.061 1.00 68.06 99 LEU A O 1
ATOM 812 N N . GLN A 1 100 ? 8.916 3.326 5.927 1.00 67.94 100 GLN A N 1
ATOM 813 C CA . GLN A 1 100 ? 9.190 3.981 4.656 1.00 67.94 100 GLN A CA 1
ATOM 814 C C . GLN A 1 100 ? 10.077 5.215 4.906 1.00 67.94 100 GLN A C 1
ATOM 816 O O . GLN A 1 100 ? 9.606 6.233 5.405 1.00 67.94 100 GLN A O 1
ATOM 821 N N . LYS A 1 101 ? 11.388 5.104 4.638 1.00 58.19 101 LYS A N 1
ATOM 822 C CA . LYS A 1 101 ? 12.384 6.138 4.994 1.00 58.19 101 LYS A CA 1
ATOM 823 C C . LYS A 1 101 ? 12.523 7.282 3.986 1.00 58.19 101 LYS A C 1
ATOM 825 O O . LYS A 1 101 ? 12.971 8.354 4.376 1.00 58.19 101 LYS A O 1
ATOM 830 N N . THR A 1 102 ? 12.162 7.087 2.721 1.00 57.72 102 THR A N 1
ATOM 831 C CA . THR A 1 102 ? 12.325 8.106 1.675 1.00 57.72 102 THR A CA 1
ATOM 832 C C . THR A 1 102 ? 11.134 8.085 0.727 1.00 57.72 102 THR A C 1
ATOM 834 O O . THR A 1 102 ? 10.771 7.042 0.187 1.00 57.72 102 THR A O 1
ATOM 837 N N . ILE A 1 103 ? 10.504 9.243 0.552 1.00 60.47 103 ILE A N 1
ATOM 838 C CA . ILE A 1 103 ? 9.461 9.471 -0.450 1.00 60.47 103 ILE A CA 1
ATOM 839 C C . ILE A 1 103 ? 9.975 10.592 -1.329 1.00 60.47 103 ILE A C 1
ATOM 841 O O . ILE A 1 103 ? 10.294 11.668 -0.821 1.00 60.47 103 ILE A O 1
ATOM 845 N N . ASP A 1 104 ? 10.077 10.332 -2.627 1.00 60.94 104 ASP A N 1
ATOM 846 C CA . ASP A 1 104 ? 10.400 11.373 -3.592 1.00 60.94 104 ASP A CA 1
ATOM 847 C C . ASP A 1 104 ? 9.077 12.000 -4.062 1.00 60.94 104 ASP A C 1
ATOM 849 O O . ASP A 1 104 ? 8.272 11.370 -4.746 1.00 60.94 104 ASP A O 1
ATOM 853 N N . PHE A 1 105 ? 8.814 13.241 -3.644 1.00 58.56 105 PHE A N 1
ATOM 854 C CA . PHE A 1 105 ? 7.619 14.009 -4.037 1.00 58.56 105 PHE A CA 1
ATOM 855 C C . PHE A 1 105 ? 7.785 14.710 -5.391 1.00 58.56 105 PHE A C 1
ATOM 857 O O . PHE A 1 105 ? 7.069 15.665 -5.691 1.00 58.56 105 PHE A O 1
ATOM 864 N N . LYS A 1 106 ? 8.758 14.293 -6.201 1.00 52.91 106 LYS A N 1
ATOM 865 C CA . LYS A 1 106 ? 9.038 14.958 -7.471 1.00 52.91 106 LYS A CA 1
ATOM 866 C C . LYS A 1 106 ? 7.910 14.688 -8.467 1.00 52.91 106 LYS A C 1
ATOM 868 O O . LYS A 1 106 ? 7.562 13.532 -8.716 1.00 52.91 106 LYS A O 1
ATOM 873 N N . ALA A 1 107 ? 7.340 15.791 -8.950 1.00 44.56 107 ALA A N 1
ATOM 874 C CA . ALA A 1 107 ? 6.382 15.868 -10.047 1.00 44.56 107 ALA A CA 1
ATOM 875 C C . ALA A 1 107 ? 7.068 15.625 -11.396 1.00 44.56 107 ALA A C 1
ATOM 877 O O . ALA A 1 107 ? 8.258 16.000 -11.519 1.00 44.56 107 ALA A O 1
#

Sequence (107 aa):
NKQIQRIPNLQSRILVIQSMQDIPNTYNSVMNSIFSAQRMQVLVDSLILNKHNSNFMQQASFLTKGIYQHIIEPIHLLQSLLTYYLPSNKTRLFLNMPLQKTIDFKA

pLDDT: mean 84.77, std 13.41, range [39.5, 95.56]

Organism: NCBI:txid96789

Solvent-accessible surface area (backbone atoms only — not comparable to full-atom values): 6642 Å² total; per-residue (Å²): 132,83,76,77,78,76,65,84,85,71,85,58,70,44,79,47,79,38,68,69,82,83,60,78,91,48,45,69,63,53,51,55,50,40,55,49,31,35,75,67,67,28,30,31,26,29,40,32,55,32,98,62,88,49,61,66,44,44,50,35,5,59,72,32,70,32,41,53,48,79,46,81,54,74,84,54,46,63,60,45,45,60,68,68,66,63,53,52,84,73,55,48,78,80,45,94,67,76,76,78,86,78,77,76,86,77,127

Foldseek 3Di:
DPDPPPPPDPQAEAEAEDADADDPVCQVVLVVVLVVCLVVLYAYAYEYQYPDDHLSNLCSNVSSVHHYDYDPDVVCVVVCCVQRVPDDPVVVVVHPGDDDPDHDPDD

Radius of gyration: 14.85 Å; Cα contacts (8 Å, |Δi|>4): 135; chains: 1; bounding box: 45×32×36 Å

InterPro domains:
  IPR004600 TFIIH subunit Tfb4/GTF2H3 [PF03850] (8-107)
  IPR004600 TFIIH subunit Tfb4/GTF2H3 [PTHR12831] (6-107)
  IPR036465 von Willebrand factor A-like domain superfamily [G3DSA:3.40.50.410] (1-86)

Nearest PDB structures (foldseek):
  8byq-assembly1_5  TM=9.502E-01  e=1.339E-08  Homo sapiens
  8ebu-assembly1_F  TM=9.607E-01  e=1.236E-07  Homo sapiens
  6ro4-assembly1_E  TM=9.533E-01  e=1.010E-07  Homo sapiens
  5o85-assembly1_A  TM=9.585E-01  e=3.308E-05  Homo sapiens
  5iy6-assembly1_3  TM=9.333E-01  e=1.804E-05  Homo sapiens

Mean predicted aligned error: 6.79 Å

Secondary structure (DSSP, 8-state):
-------TT---EEEEEE-S---GGGHHHHHHHHHHHHHTT-EEEEEE-SSS--HHHHHHHHHHT--EEE--STHHHHHHIIIIISS-TTGGGGS-PPP--------